Protein AF-A0A1G6M158-F1 (afdb_monomer)

Nearest PDB structures (foldseek):
  6n38-assembly1_I  TM=3.969E-01  e=1.216E-01  Escherichia coli 042
  6n38-assembly1_H  TM=5.300E-01  e=3.717E-01  Escherichia coli 042
  4gyz-assembly8_H  TM=4.332E-01  e=5.773E-02  Mus musculus
  5j42-assembly1_A  TM=4.270E-01  e=3.717E-01  Mus musculus
  7vka-assembly2_B  TM=3.051E-01  e=1.209E+00  Arabidopsis thaliana

Sequence (157 aa):
MEHRALGRLVSFKKYDEKGKIVEEMKETNNEIYDVRYHKYWGNWIRTHTKVEERLHEMQNDRFAIKDITYINSDHEGLRKYIVILALNSDGIFENNPPFIEDLLKVTIMLKEELDNKNFVIDLTNKTGTLYTTWLASKEIKEANNIEDLVKERFPVN

Organism: NCBI:txid1890302

Structure (mmCIF, N/CA/C/O backbone):
data_AF-A0A1G6M158-F1
#
_entry.id   AF-A0A1G6M158-F1
#
loop_
_atom_site.group_PDB
_atom_site.id
_atom_site.type_symbol
_atom_site.label_atom_id
_atom_site.label_alt_id
_atom_site.label_comp_id
_atom_site.label_asym_id
_atom_site.label_entity_id
_atom_site.label_seq_id
_atom_site.pdbx_PDB_ins_code
_atom_site.Cartn_x
_atom_site.Cartn_y
_atom_site.Cartn_z
_atom_site.occupancy
_atom_site.B_iso_or_equiv
_atom_site.auth_seq_id
_atom_site.auth_comp_id
_atom_site.auth_asym_id
_atom_site.auth_atom_id
_atom_site.pdbx_PDB_model_num
ATOM 1 N N . MET A 1 1 ? 2.624 6.803 -48.778 1.00 33.06 1 MET A N 1
ATOM 2 C CA . MET A 1 1 ? 3.273 7.362 -47.576 1.00 33.06 1 MET A CA 1
ATOM 3 C C . MET A 1 1 ? 3.709 6.158 -46.757 1.00 33.06 1 MET A C 1
ATOM 5 O O . MET A 1 1 ? 2.860 5.483 -46.195 1.00 33.06 1 MET A O 1
ATOM 9 N N . GLU A 1 2 ? 4.977 5.762 -46.865 1.00 29.45 2 GLU A N 1
ATOM 10 C CA . GLU A 1 2 ? 5.494 4.563 -46.192 1.00 29.45 2 GLU A CA 1
ATOM 11 C C . GLU A 1 2 ? 5.682 4.862 -44.701 1.00 29.45 2 GLU A C 1
ATOM 13 O O . GLU A 1 2 ? 6.506 5.698 -44.330 1.00 29.45 2 GLU A O 1
ATOM 18 N N . HIS A 1 3 ? 4.918 4.193 -43.835 1.00 29.70 3 HIS A N 1
ATOM 19 C CA . HIS A 1 3 ? 5.202 4.171 -42.404 1.00 29.70 3 HIS A CA 1
ATOM 20 C C . HIS A 1 3 ? 6.441 3.298 -42.173 1.00 29.70 3 HIS A C 1
ATOM 22 O O . HIS A 1 3 ? 6.343 2.078 -42.067 1.00 29.70 3 HIS A O 1
ATOM 28 N N . ARG A 1 4 ? 7.627 3.912 -42.110 1.00 31.41 4 ARG A N 1
ATOM 29 C CA . ARG A 1 4 ? 8.814 3.242 -41.566 1.00 31.41 4 ARG A CA 1
ATOM 30 C C . ARG A 1 4 ? 8.641 3.121 -40.055 1.00 31.41 4 ARG A C 1
ATOM 32 O O . ARG A 1 4 ? 8.647 4.128 -39.350 1.00 31.41 4 ARG A O 1
ATOM 39 N N . ALA A 1 5 ? 8.487 1.893 -39.567 1.00 40.84 5 ALA A N 1
ATOM 40 C CA . ALA A 1 5 ? 8.633 1.587 -38.153 1.00 40.84 5 ALA A CA 1
ATOM 41 C C . ALA A 1 5 ? 10.073 1.933 -37.736 1.00 40.84 5 ALA A C 1
ATOM 43 O O . ALA A 1 5 ? 11.027 1.292 -38.172 1.00 40.84 5 ALA A O 1
ATOM 44 N N . LEU A 1 6 ? 10.237 2.992 -36.943 1.00 39.25 6 LEU A N 1
ATOM 45 C CA . LEU A 1 6 ? 11.520 3.347 -36.343 1.00 39.25 6 LEU A CA 1
ATOM 46 C C . LEU A 1 6 ? 11.787 2.362 -35.199 1.00 39.25 6 LEU A C 1
ATOM 48 O O . LEU A 1 6 ? 11.320 2.563 -34.079 1.00 39.25 6 LEU A O 1
ATOM 52 N N . GLY A 1 7 ? 12.495 1.271 -35.492 1.00 47.09 7 GLY A N 1
ATOM 53 C CA . GLY A 1 7 ? 13.021 0.377 -34.462 1.00 47.09 7 GLY A CA 1
ATOM 54 C C . GLY A 1 7 ? 13.987 1.144 -33.557 1.00 47.09 7 GLY A C 1
ATOM 55 O O . GLY A 1 7 ? 14.872 1.850 -34.040 1.00 47.09 7 GLY A O 1
ATOM 56 N N . ARG A 1 8 ? 13.810 1.043 -32.236 1.00 50.94 8 ARG A N 1
ATOM 57 C CA . ARG A 1 8 ? 14.729 1.650 -31.264 1.00 50.94 8 ARG A CA 1
ATOM 58 C C . ARG A 1 8 ? 15.802 0.621 -3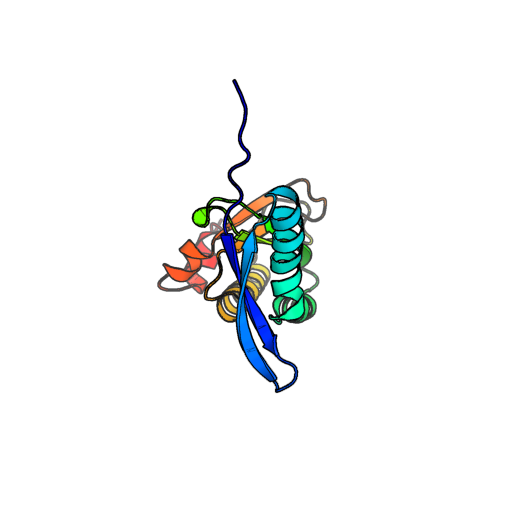0.904 1.00 50.94 8 ARG A C 1
ATOM 60 O O . ARG A 1 8 ? 15.473 -0.500 -30.511 1.00 50.94 8 ARG A O 1
ATOM 67 N N . LEU A 1 9 ? 17.077 0.992 -31.046 1.00 48.16 9 LEU A N 1
ATOM 68 C CA . LEU A 1 9 ? 18.190 0.214 -30.498 1.00 48.16 9 LEU A CA 1
ATOM 69 C C . LEU A 1 9 ? 18.121 0.288 -28.971 1.00 48.16 9 LEU A C 1
ATOM 71 O O . LEU A 1 9 ? 18.135 1.382 -28.405 1.00 48.16 9 LEU A O 1
ATOM 75 N N . VAL A 1 10 ? 18.066 -0.865 -28.310 1.00 52.69 10 VAL A N 1
ATOM 76 C CA . VAL A 1 10 ? 18.126 -0.945 -26.846 1.00 52.69 10 VAL A CA 1
ATOM 77 C C . VAL A 1 10 ? 19.313 -1.802 -26.432 1.00 52.69 10 VAL A C 1
ATOM 79 O O . VAL A 1 10 ? 19.609 -2.812 -27.078 1.00 52.69 10 VAL A O 1
ATOM 82 N N . SER A 1 11 ? 20.000 -1.381 -25.368 1.00 46.88 11 SER A N 1
ATOM 83 C CA . SER A 1 11 ? 21.105 -2.130 -24.785 1.00 46.88 11 SER A CA 1
ATOM 84 C C . SER A 1 11 ? 20.617 -3.084 -23.696 1.00 46.88 11 SER A C 1
ATOM 86 O O . SER A 1 11 ? 19.801 -2.744 -22.837 1.00 46.88 11 SER A O 1
ATOM 88 N N . PHE A 1 12 ? 21.110 -4.316 -23.750 1.00 49.50 12 PHE A N 1
ATOM 89 C CA . PHE A 1 12 ? 20.798 -5.373 -22.800 1.00 49.50 12 PHE A CA 1
ATOM 90 C C . PHE A 1 12 ? 22.087 -5.829 -22.132 1.00 49.50 12 PHE A C 1
ATOM 92 O O . PHE A 1 12 ? 23.054 -6.163 -22.814 1.00 49.50 12 PHE A O 1
ATOM 99 N N . LYS A 1 13 ? 22.091 -5.882 -20.799 1.00 64.50 13 LYS A N 1
ATOM 100 C CA . LYS A 1 13 ? 23.185 -6.470 -20.022 1.00 64.50 13 LYS A CA 1
ATOM 101 C C . LYS A 1 13 ? 22.877 -7.942 -19.773 1.00 64.50 13 LYS A C 1
ATOM 103 O O . LYS A 1 13 ? 21.857 -8.260 -19.167 1.00 64.50 13 LYS A O 1
ATOM 108 N N . LYS A 1 14 ? 23.750 -8.831 -20.238 1.00 67.94 14 LYS A N 1
ATOM 109 C CA . LYS A 1 14 ? 23.697 -10.273 -19.954 1.00 67.94 14 LYS A CA 1
ATOM 110 C C . LYS A 1 14 ? 25.025 -10.738 -19.371 1.00 67.94 14 LYS A C 1
ATOM 112 O O . LYS A 1 14 ? 26.034 -10.065 -19.545 1.00 67.94 14 LYS A O 1
ATOM 117 N N . TYR A 1 15 ? 25.028 -11.885 -18.709 1.00 68.94 15 TYR A N 1
ATOM 118 C CA . TYR A 1 15 ? 26.266 -12.554 -18.319 1.00 68.94 15 TYR A CA 1
ATOM 119 C C . TYR A 1 15 ? 26.745 -13.441 -19.477 1.00 68.94 15 TYR A C 1
ATOM 121 O O . TYR A 1 15 ? 25.932 -14.139 -20.084 1.00 68.94 15 TYR A O 1
ATOM 129 N N . ASP A 1 16 ? 28.032 -13.383 -19.822 1.00 71.75 16 ASP A N 1
ATOM 130 C CA . ASP A 1 16 ? 28.647 -14.357 -20.727 1.00 71.75 16 ASP A CA 1
ATOM 131 C C . ASP A 1 16 ? 28.882 -15.705 -20.026 1.00 71.75 16 ASP A C 1
ATOM 133 O O . ASP A 1 16 ? 28.659 -15.861 -18.824 1.00 71.75 16 ASP A O 1
ATOM 137 N N . GLU A 1 17 ? 29.361 -16.692 -20.781 1.00 69.19 17 GLU A N 1
ATOM 138 C CA . GLU A 1 17 ? 29.676 -18.042 -20.288 1.00 69.19 17 GLU A CA 1
ATOM 139 C C . GLU A 1 17 ? 30.750 -18.059 -19.184 1.00 69.19 17 GLU A C 1
ATOM 141 O O . GLU A 1 17 ? 30.948 -19.075 -18.522 1.00 69.19 17 GLU A O 1
ATOM 146 N N . LYS A 1 18 ? 31.440 -16.934 -18.964 1.00 75.31 18 LYS A N 1
ATOM 147 C CA . LYS A 1 18 ? 32.452 -16.740 -17.922 1.00 75.31 18 LYS A CA 1
ATOM 148 C C . LYS A 1 18 ? 31.932 -15.880 -16.763 1.00 75.31 18 LYS A C 1
ATOM 150 O O . LYS A 1 18 ? 32.713 -15.504 -15.892 1.00 75.31 18 LYS A O 1
ATOM 155 N N . GLY A 1 19 ? 30.633 -15.565 -16.738 1.00 67.62 19 GLY A N 1
ATOM 156 C CA . GLY A 1 19 ? 29.994 -14.774 -15.687 1.00 67.62 19 GLY A CA 1
ATOM 157 C C . GLY A 1 19 ? 30.303 -13.275 -15.746 1.00 67.62 19 GLY A C 1
ATOM 158 O O . GLY A 1 19 ? 30.087 -12.573 -14.759 1.00 67.62 19 GLY A O 1
ATOM 159 N N . LYS A 1 20 ? 30.802 -12.749 -16.871 1.00 60.53 20 LYS A N 1
ATOM 160 C CA . LYS A 1 20 ? 31.067 -11.314 -17.051 1.00 60.53 20 LYS A CA 1
ATOM 161 C C . LYS A 1 20 ? 29.858 -10.614 -17.666 1.00 60.53 20 LYS A C 1
ATOM 163 O O . LYS A 1 20 ? 29.247 -11.129 -18.597 1.00 60.53 20 LYS A O 1
ATOM 168 N N . ILE A 1 21 ? 29.537 -9.410 -17.186 1.00 60.91 21 ILE A N 1
ATOM 169 C CA . ILE A 1 21 ? 28.489 -8.578 -17.790 1.00 60.91 21 ILE A CA 1
ATOM 170 C C . ILE A 1 21 ? 28.961 -8.087 -19.166 1.00 60.91 21 ILE A C 1
ATOM 172 O O . ILE A 1 21 ? 29.968 -7.386 -19.274 1.00 60.91 21 ILE A O 1
ATOM 176 N N . VAL A 1 22 ? 28.202 -8.431 -20.201 1.00 60.53 22 VAL A N 1
ATOM 177 C CA . VAL A 1 22 ? 28.344 -7.963 -21.582 1.00 60.53 22 VAL A CA 1
ATOM 178 C C . VAL A 1 22 ? 27.091 -7.204 -21.993 1.00 60.53 22 VAL A C 1
ATOM 180 O O . VAL A 1 22 ? 25.969 -7.628 -21.714 1.00 60.53 22 VAL A O 1
ATOM 183 N N . GLU A 1 23 ? 27.301 -6.073 -22.657 1.00 54.66 23 GLU A N 1
ATOM 184 C CA . GLU A 1 23 ? 26.242 -5.221 -23.186 1.00 54.66 23 GLU A CA 1
ATOM 185 C C . GLU A 1 23 ? 26.042 -5.517 -24.678 1.00 54.66 23 GLU A C 1
ATOM 187 O O . GLU A 1 23 ? 26.980 -5.431 -25.468 1.00 54.66 23 GLU A O 1
ATOM 192 N N . GLU A 1 24 ? 24.828 -5.911 -25.059 1.00 59.44 24 GLU A N 1
ATOM 193 C CA . GLU A 1 24 ? 24.446 -6.230 -26.436 1.00 59.44 24 GLU A CA 1
ATOM 194 C C . GLU A 1 24 ? 23.360 -5.255 -26.900 1.00 59.44 24 GLU A C 1
ATOM 196 O O . GLU A 1 24 ? 22.377 -5.035 -26.191 1.00 59.44 24 GLU A O 1
ATOM 201 N N . MET A 1 25 ? 23.521 -4.676 -28.091 1.00 48.06 25 MET A N 1
ATOM 202 C CA . MET A 1 25 ? 22.502 -3.823 -28.705 1.00 48.06 25 MET A CA 1
ATOM 203 C C . MET A 1 25 ? 21.605 -4.653 -29.625 1.00 48.06 25 MET A C 1
ATOM 205 O O . MET A 1 25 ? 22.106 -5.338 -30.515 1.00 48.06 25 MET A O 1
ATOM 209 N N . LYS A 1 26 ? 20.282 -4.586 -29.431 1.00 55.38 26 LYS A N 1
ATOM 210 C CA . LYS A 1 26 ? 19.303 -5.214 -30.334 1.00 55.38 26 LYS A CA 1
ATOM 211 C C . LYS A 1 26 ? 18.278 -4.202 -30.822 1.00 55.38 26 LYS A C 1
ATOM 213 O O . LYS A 1 26 ? 17.730 -3.435 -30.029 1.00 55.38 26 LYS A O 1
ATOM 218 N N . GLU A 1 27 ? 17.992 -4.244 -32.120 1.00 49.81 27 GLU A N 1
ATOM 219 C CA . GLU A 1 27 ? 16.804 -3.615 -32.696 1.00 49.81 27 GLU A CA 1
ATOM 220 C C . GLU A 1 27 ? 15.576 -4.409 -32.254 1.00 49.81 27 GLU A C 1
ATOM 222 O O . GLU A 1 27 ? 15.518 -5.631 -32.407 1.00 49.81 27 GLU A O 1
ATOM 227 N N . THR A 1 28 ? 14.601 -3.727 -31.659 1.00 51.06 28 THR A N 1
ATOM 228 C CA . THR A 1 28 ? 13.343 -4.365 -31.265 1.00 51.06 28 THR A CA 1
ATOM 229 C C . THR A 1 28 ? 12.166 -3.689 -31.951 1.00 51.06 28 THR A C 1
ATOM 231 O O . THR A 1 28 ? 12.060 -2.464 -31.962 1.00 51.06 28 THR A O 1
ATOM 234 N N . ASN A 1 29 ? 11.274 -4.506 -32.518 1.00 50.12 29 ASN A N 1
ATOM 235 C CA . ASN A 1 29 ? 9.930 -4.075 -32.887 1.00 50.12 29 ASN A CA 1
ATOM 236 C C . ASN A 1 29 ? 9.168 -3.790 -31.583 1.00 50.12 29 ASN A C 1
ATOM 238 O O . ASN A 1 29 ? 9.125 -4.654 -30.700 1.00 50.12 29 ASN A O 1
ATOM 242 N N . ASN A 1 30 ? 8.609 -2.582 -31.463 1.00 50.38 30 ASN A N 1
ATOM 243 C CA . ASN A 1 30 ? 8.041 -2.020 -30.227 1.00 50.38 30 ASN A CA 1
ATOM 244 C C . ASN A 1 30 ? 7.082 -2.968 -29.476 1.00 50.38 30 ASN A C 1
ATOM 246 O O . ASN A 1 30 ? 7.087 -2.985 -28.250 1.00 50.38 30 ASN A O 1
ATOM 250 N N . GLU A 1 31 ? 6.339 -3.825 -30.178 1.00 44.97 31 GLU A N 1
ATOM 251 C CA . GLU A 1 31 ? 5.355 -4.746 -29.585 1.00 44.97 31 GLU A CA 1
ATOM 252 C C . GLU A 1 31 ? 5.976 -5.818 -28.668 1.00 44.97 31 GLU A C 1
ATOM 254 O O . GLU A 1 31 ? 5.451 -6.125 -27.600 1.00 44.97 31 GLU A O 1
ATOM 259 N N . ILE A 1 32 ? 7.132 -6.382 -29.038 1.00 44.44 32 ILE A N 1
ATOM 260 C CA . ILE A 1 32 ? 7.789 -7.437 -28.243 1.00 44.44 32 ILE A CA 1
ATOM 261 C C . ILE A 1 32 ? 8.573 -6.823 -27.068 1.00 44.44 32 ILE A C 1
ATOM 263 O O . ILE A 1 32 ? 8.820 -7.488 -26.052 1.00 44.44 32 ILE A O 1
ATOM 267 N N . TYR A 1 33 ? 8.994 -5.561 -27.203 1.00 46.75 33 TYR A N 1
ATOM 268 C CA . TYR A 1 33 ? 9.602 -4.805 -26.111 1.00 46.75 33 TYR A CA 1
ATOM 269 C C . TYR A 1 33 ? 8.556 -4.509 -25.035 1.00 46.75 33 TYR A C 1
ATOM 271 O O . TYR A 1 33 ? 8.790 -4.832 -23.874 1.00 46.75 33 TYR A O 1
ATOM 279 N N . ASP A 1 34 ? 7.380 -4.022 -25.428 1.00 53.94 34 ASP A N 1
ATOM 280 C CA . ASP A 1 34 ? 6.304 -3.650 -24.509 1.00 53.94 34 ASP A CA 1
ATOM 281 C C . ASP A 1 34 ? 5.823 -4.836 -23.651 1.00 53.94 34 ASP A C 1
ATOM 283 O O . ASP A 1 34 ? 5.836 -4.762 -22.424 1.00 53.94 34 ASP A O 1
ATOM 287 N N . VAL A 1 35 ? 5.559 -6.005 -24.251 1.00 51.78 35 VAL A N 1
ATOM 288 C CA . VAL A 1 35 ? 5.078 -7.190 -23.504 1.00 51.78 35 VAL A CA 1
ATOM 289 C C . VAL A 1 35 ? 6.117 -7.734 -22.512 1.00 51.78 35 VAL A C 1
ATOM 291 O O . VAL A 1 35 ? 5.784 -8.092 -21.378 1.00 51.78 35 VAL A O 1
ATOM 294 N N . ARG A 1 36 ? 7.395 -7.817 -22.907 1.00 54.56 36 ARG A N 1
ATOM 295 C CA . ARG A 1 36 ? 8.457 -8.330 -22.018 1.00 54.56 36 ARG A CA 1
ATOM 296 C C . ARG A 1 36 ? 8.829 -7.327 -20.936 1.00 54.56 36 ARG A C 1
ATOM 298 O O . ARG A 1 36 ? 9.109 -7.742 -19.816 1.00 54.56 36 ARG A O 1
ATOM 305 N N . TYR A 1 37 ? 8.812 -6.038 -21.257 1.00 55.34 37 TYR A N 1
ATOM 306 C CA . TYR A 1 37 ? 9.055 -4.965 -20.301 1.00 55.34 37 TYR A CA 1
ATOM 307 C C . TYR A 1 37 ? 7.912 -4.884 -19.281 1.00 55.34 37 TYR A C 1
ATOM 309 O O . TYR A 1 37 ? 8.173 -4.854 -18.081 1.00 55.34 37 TYR A O 1
ATOM 317 N N . HIS A 1 38 ? 6.658 -4.996 -19.730 1.00 58.47 38 HIS A N 1
ATOM 318 C CA . HIS A 1 38 ? 5.483 -5.093 -18.865 1.00 58.47 38 HIS A CA 1
ATOM 319 C C . HIS A 1 38 ? 5.583 -6.285 -17.902 1.00 58.47 38 HIS A C 1
ATOM 321 O O . HIS A 1 38 ? 5.442 -6.123 -16.690 1.00 58.47 38 HIS A O 1
ATOM 327 N N . LYS A 1 39 ? 5.937 -7.473 -18.417 1.00 62.50 39 LYS A N 1
ATOM 328 C CA . LYS A 1 39 ? 6.143 -8.671 -17.589 1.00 62.50 39 LYS A CA 1
ATOM 329 C C . LYS A 1 39 ? 7.333 -8.533 -16.635 1.00 62.50 39 LYS A C 1
ATOM 331 O O . LYS A 1 39 ? 7.269 -9.037 -15.521 1.00 62.50 39 LYS A O 1
ATOM 336 N N . TYR A 1 40 ? 8.410 -7.863 -17.047 1.00 66.31 40 TYR A N 1
ATOM 337 C CA . TYR A 1 40 ? 9.585 -7.631 -16.206 1.00 66.31 40 TYR A CA 1
ATOM 338 C C . TYR A 1 40 ? 9.248 -6.757 -14.998 1.00 66.31 40 TYR A C 1
ATOM 340 O O . TYR A 1 40 ? 9.530 -7.161 -13.876 1.00 66.31 40 TYR A O 1
ATOM 348 N N . TRP A 1 41 ? 8.612 -5.601 -15.202 1.00 65.94 41 TRP A N 1
ATOM 349 C CA . TRP A 1 41 ? 8.265 -4.705 -14.097 1.00 65.94 41 TRP A CA 1
ATOM 350 C C . TRP A 1 41 ? 7.152 -5.271 -13.222 1.00 65.94 41 TRP A C 1
ATOM 352 O O . TRP A 1 41 ? 7.294 -5.254 -12.004 1.00 65.94 41 TRP A O 1
ATOM 362 N N . GLY A 1 42 ? 6.119 -5.880 -13.817 1.00 66.38 42 GLY A N 1
ATOM 363 C CA . GLY A 1 42 ? 5.103 -6.612 -13.055 1.00 66.38 42 GLY A CA 1
ATOM 364 C C . GLY A 1 42 ? 5.706 -7.719 -12.178 1.00 66.38 42 GLY A C 1
ATOM 365 O O . GLY A 1 42 ? 5.301 -7.896 -11.034 1.00 66.38 42 GLY A O 1
ATOM 366 N N . ASN A 1 43 ? 6.743 -8.413 -12.662 1.00 71.56 43 ASN A N 1
ATOM 367 C CA . ASN A 1 43 ? 7.437 -9.444 -11.886 1.00 71.56 43 ASN A CA 1
ATOM 368 C C . ASN A 1 43 ? 8.520 -8.898 -10.948 1.00 71.56 43 ASN A C 1
ATOM 370 O O . ASN A 1 43 ? 8.937 -9.622 -10.044 1.00 71.56 43 ASN A O 1
ATOM 374 N N . TRP A 1 44 ? 9.012 -7.673 -11.143 1.00 79.88 44 TRP A N 1
ATOM 375 C CA . TRP A 1 44 ? 10.140 -7.143 -10.376 1.00 79.88 44 TRP A CA 1
ATOM 376 C C . TRP A 1 44 ? 9.787 -7.001 -8.897 1.00 79.88 44 TRP A C 1
ATOM 378 O O . TRP A 1 44 ? 10.555 -7.475 -8.067 1.00 79.88 44 TRP A O 1
ATOM 388 N N . ILE A 1 45 ? 8.603 -6.465 -8.564 1.00 76.81 45 ILE A N 1
ATOM 389 C CA . ILE A 1 45 ? 8.132 -6.435 -7.168 1.00 76.81 45 ILE A CA 1
ATOM 390 C C . ILE A 1 45 ? 8.144 -7.842 -6.564 1.00 76.81 45 ILE A C 1
ATOM 392 O O . ILE A 1 45 ? 8.698 -8.042 -5.489 1.00 76.81 45 ILE A O 1
ATOM 396 N N . ARG A 1 46 ? 7.618 -8.833 -7.285 1.00 74.62 46 ARG A N 1
ATOM 397 C CA . ARG A 1 46 ? 7.491 -10.207 -6.779 1.00 74.62 46 ARG A CA 1
ATOM 398 C C . ARG A 1 46 ? 8.834 -10.914 -6.585 1.00 74.62 46 ARG A C 1
ATOM 400 O O . ARG A 1 46 ? 8.940 -11.820 -5.772 1.00 74.62 46 ARG A O 1
ATOM 407 N N . THR A 1 47 ? 9.848 -10.556 -7.375 1.00 76.81 47 THR A N 1
ATOM 408 C CA . THR A 1 47 ? 11.116 -11.309 -7.461 1.00 76.81 47 THR A CA 1
ATOM 409 C C . THR A 1 47 ? 12.320 -10.586 -6.863 1.00 76.81 47 THR A C 1
ATOM 411 O O . THR A 1 47 ? 13.323 -11.232 -6.579 1.00 76.81 47 THR A O 1
ATOM 414 N N . HIS A 1 48 ? 12.248 -9.265 -6.692 1.00 80.19 48 HIS A N 1
ATOM 415 C CA . HIS A 1 48 ? 13.362 -8.421 -6.242 1.00 80.19 48 HIS A CA 1
ATOM 416 C C . HIS A 1 48 ? 13.007 -7.548 -5.031 1.00 80.19 48 HIS A C 1
ATOM 418 O O . HIS A 1 48 ? 13.829 -6.733 -4.618 1.00 80.19 48 HIS A O 1
ATOM 424 N N . THR A 1 49 ? 11.808 -7.700 -4.466 1.00 83.75 49 THR A N 1
ATOM 425 C CA . THR A 1 49 ? 11.394 -7.029 -3.226 1.00 83.75 49 THR A CA 1
ATOM 426 C C . THR A 1 49 ? 10.694 -8.021 -2.315 1.00 83.75 49 THR A C 1
ATOM 428 O O . THR A 1 49 ? 10.261 -9.080 -2.771 1.00 83.75 49 THR A O 1
ATOM 431 N N . LYS A 1 50 ? 10.529 -7.658 -1.044 1.00 89.75 50 LYS A N 1
ATOM 432 C CA . LYS A 1 50 ? 9.704 -8.418 -0.104 1.00 89.75 50 LYS A CA 1
ATOM 433 C C . LYS A 1 50 ? 8.313 -7.820 0.075 1.00 89.75 50 LYS A C 1
ATOM 435 O O . LYS A 1 50 ? 7.648 -8.134 1.052 1.00 89.75 50 LYS A O 1
ATOM 440 N N . VAL A 1 51 ? 7.854 -6.962 -0.840 1.00 90.56 51 VAL A N 1
ATOM 441 C CA . VAL A 1 51 ? 6.561 -6.272 -0.698 1.00 90.56 51 VAL A CA 1
ATOM 442 C C . VAL A 1 51 ? 5.400 -7.259 -0.588 1.00 90.56 51 VAL A C 1
ATOM 444 O O . VAL A 1 51 ? 4.610 -7.137 0.339 1.00 90.56 51 VAL A O 1
ATOM 447 N N . GLU A 1 52 ? 5.296 -8.240 -1.492 1.00 89.81 52 GLU A N 1
ATOM 448 C CA . GLU A 1 52 ? 4.199 -9.227 -1.470 1.00 89.81 52 GLU A CA 1
ATOM 449 C C . GLU A 1 52 ? 4.239 -10.061 -0.175 1.00 89.81 52 GLU A C 1
ATOM 451 O O . GLU A 1 52 ? 3.229 -10.176 0.511 1.00 89.81 52 GLU A O 1
ATOM 456 N N . GLU A 1 53 ? 5.421 -10.546 0.219 1.00 91.62 53 GLU A N 1
ATOM 457 C CA . GLU A 1 53 ? 5.64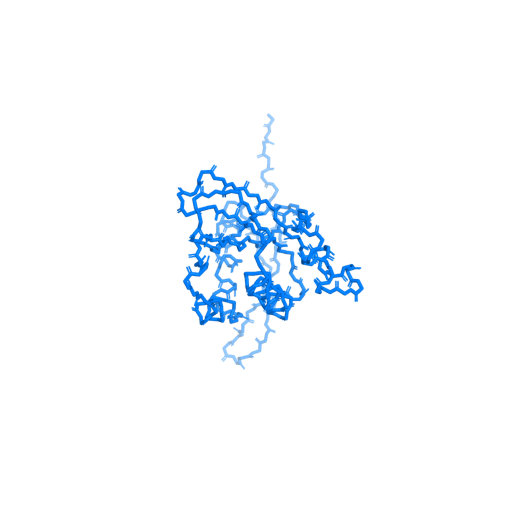8 -11.305 1.460 1.00 91.62 53 GLU A CA 1
ATOM 458 C C . GLU A 1 53 ? 5.297 -10.487 2.718 1.00 91.62 53 GLU A C 1
ATOM 460 O O . GLU A 1 53 ? 4.430 -10.887 3.494 1.00 91.62 53 GLU A O 1
ATOM 465 N N . ARG A 1 54 ? 5.903 -9.304 2.893 1.00 94.50 54 ARG A N 1
ATOM 466 C CA . ARG A 1 54 ? 5.699 -8.438 4.067 1.00 94.50 54 ARG A CA 1
ATOM 467 C C . ARG A 1 54 ? 4.268 -7.924 4.151 1.00 94.50 54 ARG A C 1
ATOM 469 O O . ARG A 1 54 ? 3.717 -7.853 5.244 1.00 94.50 54 ARG A O 1
ATOM 476 N N . LEU A 1 55 ? 3.639 -7.577 3.023 1.00 93.38 55 LEU A N 1
ATOM 477 C CA . LEU A 1 55 ? 2.226 -7.204 3.036 1.00 93.38 55 LEU A CA 1
ATOM 478 C C . LEU A 1 55 ? 1.362 -8.380 3.483 1.00 93.38 55 LEU A C 1
ATOM 480 O O . LEU A 1 55 ? 0.429 -8.160 4.249 1.00 93.38 55 LEU A O 1
ATOM 484 N N . HIS A 1 56 ? 1.658 -9.605 3.032 1.00 92.44 56 HIS A N 1
ATOM 485 C CA . HIS A 1 56 ? 0.876 -10.777 3.417 1.00 92.44 56 HIS A CA 1
ATOM 486 C C . HIS A 1 56 ? 0.933 -11.026 4.925 1.00 92.44 56 HIS A C 1
ATOM 488 O O . HIS A 1 56 ? -0.105 -11.338 5.507 1.00 92.44 56 HIS A O 1
ATOM 494 N N . GLU A 1 57 ? 2.099 -10.828 5.544 1.00 94.50 57 GLU A N 1
ATOM 495 C CA . GLU A 1 57 ? 2.304 -10.914 6.997 1.00 94.50 57 GLU A CA 1
ATOM 496 C C . GLU A 1 57 ? 1.594 -9.799 7.781 1.00 94.50 57 GLU A C 1
ATOM 498 O O . GLU A 1 57 ? 1.202 -10.007 8.928 1.00 94.50 57 GLU A O 1
ATOM 503 N N . MET A 1 58 ? 1.419 -8.618 7.179 1.00 94.25 58 MET A N 1
ATOM 504 C CA . MET A 1 58 ? 0.764 -7.465 7.811 1.00 94.25 58 MET A CA 1
ATOM 505 C C . MET A 1 58 ? -0.768 -7.502 7.734 1.00 94.25 58 MET A C 1
ATOM 507 O O . MET A 1 58 ? -1.418 -6.742 8.455 1.00 94.25 58 MET A O 1
ATOM 511 N N . GLN A 1 59 ? -1.350 -8.345 6.871 1.00 92.44 59 GLN A N 1
ATOM 512 C CA . GLN A 1 59 ? -2.805 -8.475 6.748 1.00 92.44 59 GLN A CA 1
ATOM 513 C C . GLN A 1 59 ? -3.446 -8.861 8.081 1.00 92.44 59 GLN A C 1
ATOM 515 O O . GLN A 1 59 ? -2.903 -9.651 8.854 1.00 92.44 59 GLN A O 1
ATOM 520 N N . ASN A 1 60 ? -4.642 -8.338 8.330 1.00 92.44 60 ASN A N 1
ATOM 521 C CA . ASN A 1 60 ? -5.373 -8.600 9.562 1.00 92.44 60 ASN A CA 1
ATOM 522 C C . ASN A 1 60 ? -6.893 -8.503 9.347 1.00 92.44 60 ASN A C 1
ATOM 524 O O . ASN A 1 60 ? -7.394 -8.462 8.224 1.00 92.44 60 ASN A O 1
ATOM 528 N N . ASP A 1 61 ? -7.656 -8.503 10.435 1.00 90.69 61 ASP A N 1
ATOM 529 C CA . ASP A 1 61 ? -9.114 -8.413 10.408 1.00 90.69 61 ASP A CA 1
ATOM 530 C C . ASP A 1 61 ? -9.642 -7.064 9.890 1.00 90.69 61 ASP A C 1
ATOM 532 O O . ASP A 1 61 ? -10.803 -6.992 9.496 1.00 90.69 61 ASP A O 1
ATOM 536 N N . ARG A 1 62 ? -8.809 -6.020 9.806 1.00 90.38 62 ARG A N 1
ATOM 537 C CA . ARG A 1 62 ? -9.166 -4.681 9.306 1.00 90.38 62 ARG A CA 1
ATOM 538 C C . ARG A 1 62 ? -8.838 -4.478 7.829 1.00 90.38 62 ARG A C 1
ATOM 540 O O . ARG A 1 62 ? -9.557 -3.731 7.165 1.00 90.38 62 ARG A O 1
ATOM 547 N N . PHE A 1 63 ? -7.807 -5.134 7.293 1.00 90.75 63 PHE A N 1
ATOM 548 C CA . PHE A 1 63 ? -7.467 -5.029 5.871 1.00 90.75 63 PHE A CA 1
ATOM 549 C C . PHE A 1 63 ? -6.809 -6.284 5.292 1.00 90.75 63 PHE A C 1
ATOM 551 O O . PHE A 1 63 ? -6.131 -7.046 5.981 1.00 90.75 63 PHE A O 1
ATOM 558 N N . ALA A 1 64 ? -6.963 -6.436 3.981 1.00 91.81 64 ALA A N 1
ATOM 559 C CA . ALA A 1 64 ? -6.334 -7.458 3.163 1.00 91.81 64 ALA A CA 1
ATOM 560 C C . ALA A 1 64 ? -5.705 -6.839 1.907 1.00 91.81 64 ALA A C 1
ATOM 562 O O . ALA A 1 64 ? -6.095 -5.763 1.448 1.00 91.81 64 ALA A O 1
ATOM 563 N N . ILE A 1 65 ? -4.745 -7.542 1.313 1.00 91.38 65 ILE A N 1
ATOM 564 C CA . ILE A 1 65 ? -4.245 -7.212 -0.020 1.00 91.38 65 ILE A CA 1
ATOM 565 C C . ILE A 1 65 ? -5.310 -7.633 -1.024 1.00 91.38 65 ILE A C 1
ATOM 567 O O . ILE A 1 65 ? -5.727 -8.791 -1.046 1.00 91.38 65 ILE A O 1
ATOM 571 N N . LYS A 1 66 ? -5.726 -6.703 -1.882 1.00 90.25 66 LYS A N 1
ATOM 572 C CA . LYS A 1 66 ? -6.577 -7.027 -3.026 1.00 90.25 66 LYS A CA 1
ATOM 573 C C . LYS A 1 66 ? -5.748 -7.368 -4.251 1.00 90.25 66 LYS A C 1
ATOM 575 O O . LYS A 1 66 ? -6.037 -8.355 -4.917 1.00 90.25 66 LYS A O 1
ATOM 580 N N . ASP A 1 67 ? -4.766 -6.527 -4.559 1.00 88.50 67 ASP A N 1
ATOM 581 C CA . ASP A 1 67 ? -3.902 -6.708 -5.721 1.00 88.50 67 ASP A CA 1
ATOM 582 C C . ASP A 1 67 ? -2.622 -5.871 -5.594 1.00 88.50 67 ASP A C 1
ATOM 584 O O . ASP A 1 67 ? -2.582 -4.863 -4.882 1.00 88.50 67 ASP A O 1
ATOM 588 N N . ILE A 1 68 ? -1.589 -6.275 -6.327 1.00 87.06 68 ILE A N 1
ATOM 589 C CA . ILE A 1 68 ? -0.369 -5.504 -6.543 1.00 87.06 68 ILE A CA 1
ATOM 590 C C . ILE A 1 68 ? -0.119 -5.496 -8.047 1.00 87.06 68 ILE A C 1
ATOM 592 O O . ILE A 1 68 ? 0.266 -6.505 -8.636 1.00 87.06 68 ILE A O 1
ATOM 596 N N . THR A 1 69 ? -0.329 -4.343 -8.673 1.00 84.75 69 THR A N 1
ATOM 597 C CA . THR A 1 69 ? -0.243 -4.202 -10.127 1.00 84.75 69 THR A CA 1
ATOM 598 C C . THR A 1 69 ? 0.754 -3.125 -10.543 1.00 84.75 69 THR A C 1
ATOM 600 O O . THR A 1 69 ? 1.339 -2.414 -9.721 1.00 84.75 69 THR A O 1
ATOM 603 N N . TYR A 1 70 ? 0.998 -3.030 -11.845 1.00 82.75 70 TYR A N 1
ATOM 604 C CA . TYR A 1 70 ? 1.955 -2.110 -12.435 1.00 82.75 70 TYR A CA 1
ATOM 605 C C . TYR A 1 70 ? 1.381 -1.474 -13.696 1.00 82.75 70 TYR A C 1
ATOM 607 O O . TYR A 1 70 ? 1.015 -2.162 -14.651 1.00 82.75 70 TYR A O 1
ATOM 615 N N . ILE A 1 71 ? 1.368 -0.142 -13.726 1.00 77.38 71 ILE A N 1
ATOM 616 C CA . ILE A 1 71 ? 1.120 0.604 -14.955 1.00 77.38 71 ILE A CA 1
ATOM 617 C C . ILE A 1 71 ? 2.447 0.746 -15.693 1.00 77.38 71 ILE A C 1
ATOM 619 O O . ILE A 1 71 ? 3.354 1.447 -15.235 1.00 77.38 71 ILE A O 1
ATOM 623 N N . ASN A 1 72 ? 2.529 0.109 -16.863 1.00 73.25 72 ASN A N 1
ATOM 624 C CA . ASN A 1 72 ? 3.589 0.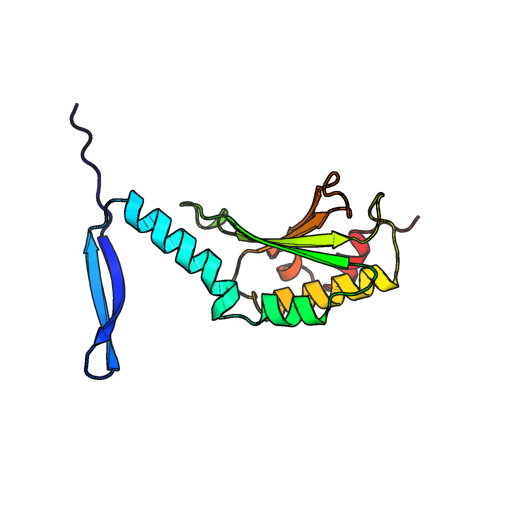364 -17.829 1.00 73.25 72 ASN A CA 1
ATOM 625 C C . ASN A 1 72 ? 3.188 1.540 -18.727 1.00 73.25 72 ASN A C 1
ATOM 627 O O . ASN A 1 72 ? 2.059 1.601 -19.207 1.00 73.25 72 ASN A O 1
ATOM 631 N N . SER A 1 73 ? 4.110 2.469 -18.955 1.00 67.62 73 SER A N 1
ATOM 632 C CA . SER A 1 73 ? 3.916 3.599 -19.864 1.00 67.62 73 SER A CA 1
ATOM 633 C C . SER A 1 73 ? 5.242 3.974 -20.510 1.00 67.62 73 SER A C 1
ATOM 635 O O . SER A 1 73 ? 6.297 3.872 -19.878 1.00 67.62 73 SER A O 1
ATOM 637 N N . ASP A 1 74 ? 5.206 4.441 -21.754 1.00 62.50 74 ASP A N 1
ATOM 638 C CA . ASP A 1 74 ? 6.387 4.980 -22.438 1.00 62.50 74 ASP A CA 1
ATOM 639 C C . ASP A 1 74 ? 6.888 6.277 -21.793 1.00 62.50 74 ASP A C 1
ATOM 641 O O . ASP A 1 74 ? 8.073 6.608 -21.881 1.00 62.50 74 ASP A O 1
ATOM 645 N N . HIS A 1 75 ? 6.010 6.981 -21.077 1.00 67.38 75 HIS A N 1
ATOM 646 C CA . HIS A 1 75 ? 6.384 8.125 -20.264 1.00 67.38 75 HIS A CA 1
ATOM 647 C C . HIS A 1 75 ? 6.846 7.653 -18.887 1.00 67.38 75 HIS A C 1
ATOM 649 O O . HIS A 1 75 ? 6.060 7.139 -18.091 1.00 67.38 75 HIS A O 1
ATOM 655 N N . GLU A 1 76 ? 8.126 7.875 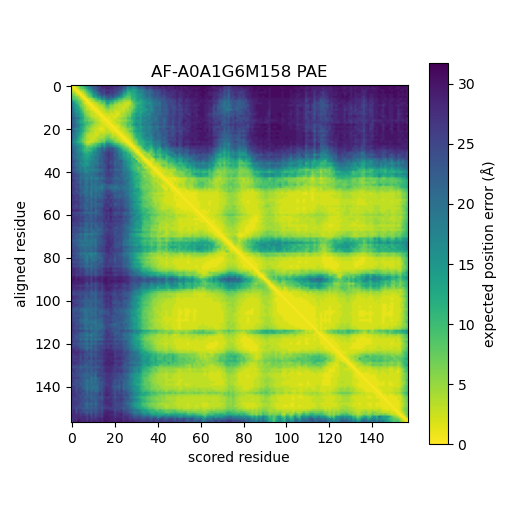-18.587 1.00 62.94 76 GLU A N 1
ATOM 656 C CA . GLU A 1 76 ? 8.756 7.468 -17.325 1.00 62.94 76 GLU A CA 1
ATOM 657 C C . GLU A 1 76 ? 7.983 7.963 -16.090 1.00 62.94 76 GLU A C 1
ATOM 659 O O . GLU A 1 76 ? 7.790 7.200 -15.147 1.00 62.94 76 GLU A O 1
ATOM 664 N N . GLY A 1 77 ? 7.436 9.184 -16.133 1.00 67.88 77 GLY A N 1
ATOM 665 C CA . GLY A 1 77 ? 6.622 9.749 -15.049 1.00 67.88 77 GLY A CA 1
ATOM 666 C C . GLY A 1 77 ? 5.246 9.097 -14.844 1.00 67.88 77 GLY A C 1
ATOM 667 O O . GLY A 1 77 ? 4.621 9.318 -13.810 1.00 67.88 77 GLY A O 1
ATOM 668 N N . LEU A 1 78 ? 4.769 8.292 -15.798 1.00 71.00 78 LEU A N 1
ATOM 669 C CA . LEU A 1 78 ? 3.489 7.578 -15.715 1.00 71.00 78 LEU A CA 1
ATOM 670 C C . LEU A 1 78 ? 3.651 6.108 -15.308 1.00 71.00 78 LEU A C 1
ATOM 672 O O . LEU A 1 78 ? 2.657 5.451 -14.996 1.00 71.00 78 LEU A O 1
ATOM 676 N N . ARG A 1 79 ? 4.886 5.592 -15.276 1.00 80.56 79 ARG A N 1
ATOM 677 C CA . ARG A 1 79 ? 5.176 4.260 -14.742 1.00 80.56 79 ARG A CA 1
ATOM 678 C C . ARG A 1 79 ? 4.990 4.281 -13.238 1.00 80.56 79 ARG A C 1
ATOM 680 O O . ARG A 1 79 ? 5.646 5.073 -12.563 1.00 80.56 79 ARG A O 1
ATOM 687 N N . LYS A 1 80 ? 4.138 3.408 -12.709 1.00 86.50 80 LYS A N 1
ATOM 688 C CA . LYS A 1 80 ? 3.946 3.288 -11.262 1.00 86.50 80 LYS A CA 1
ATOM 689 C C . LYS A 1 80 ? 3.460 1.910 -10.861 1.00 86.50 80 LYS A C 1
ATOM 691 O O . LYS A 1 80 ? 2.680 1.281 -11.574 1.00 86.50 80 LYS A O 1
ATOM 696 N N . TYR A 1 81 ? 3.904 1.480 -9.692 1.00 89.00 81 TYR A N 1
ATOM 697 C CA . TYR A 1 81 ? 3.297 0.363 -8.987 1.00 89.00 81 TYR A CA 1
ATOM 698 C C . TYR A 1 81 ? 2.039 0.819 -8.262 1.00 89.00 81 TYR A C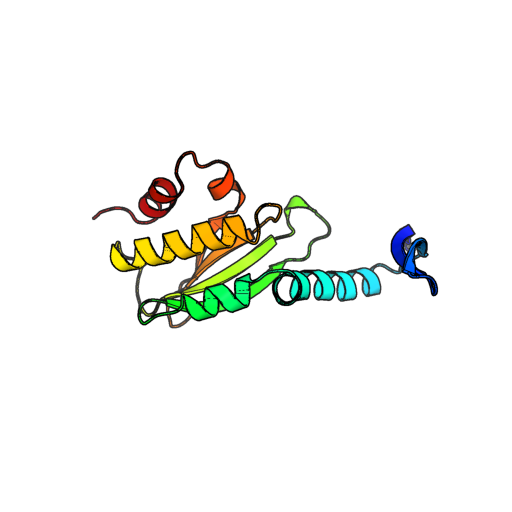 1
ATOM 700 O O . TYR A 1 81 ? 1.966 1.951 -7.789 1.00 89.00 81 TYR A O 1
ATOM 708 N N . ILE A 1 82 ? 1.054 -0.060 -8.184 1.00 90.12 82 ILE A N 1
ATOM 709 C CA . ILE A 1 82 ? -0.206 0.194 -7.500 1.00 90.12 82 ILE A CA 1
ATOM 710 C C . ILE A 1 82 ? -0.401 -0.930 -6.496 1.00 90.12 82 ILE A C 1
ATOM 712 O O . ILE A 1 82 ? -0.555 -2.087 -6.883 1.00 90.12 82 ILE A O 1
ATOM 716 N N . VAL A 1 83 ? -0.380 -0.580 -5.215 1.00 92.25 83 VAL A N 1
ATOM 717 C CA . VAL A 1 83 ? -0.723 -1.492 -4.125 1.00 92.25 83 VAL A CA 1
ATOM 718 C C . VAL A 1 83 ? -2.165 -1.215 -3.740 1.00 92.25 83 VAL A C 1
ATOM 720 O O . VAL A 1 83 ? -2.480 -0.105 -3.318 1.00 92.25 83 VAL A O 1
ATOM 723 N N . ILE A 1 84 ? -3.037 -2.207 -3.903 1.00 92.06 84 ILE A N 1
ATOM 724 C CA . ILE A 1 84 ? -4.465 -2.074 -3.621 1.00 92.06 84 ILE A CA 1
ATOM 725 C C . ILE A 1 84 ? -4.785 -2.822 -2.331 1.00 92.06 84 ILE A C 1
ATOM 727 O O . ILE A 1 84 ? -4.708 -4.052 -2.279 1.00 92.06 84 ILE A O 1
ATOM 731 N N . LEU A 1 85 ? -5.184 -2.080 -1.300 1.00 92.62 85 LEU A N 1
ATOM 732 C CA . LEU A 1 85 ? -5.603 -2.631 -0.013 1.00 92.62 85 LEU A CA 1
ATOM 733 C C . LEU A 1 85 ? -7.130 -2.616 0.077 1.00 92.62 85 LEU A C 1
ATOM 735 O O . LEU A 1 85 ? -7.760 -1.566 -0.062 1.00 92.62 85 LEU A O 1
ATOM 739 N N . ALA A 1 86 ? -7.725 -3.784 0.311 1.00 90.62 86 ALA A N 1
ATOM 740 C CA . ALA A 1 86 ? -9.139 -3.915 0.628 1.00 90.62 86 ALA A CA 1
ATOM 741 C C . ALA A 1 86 ? -9.337 -3.793 2.135 1.00 90.62 86 ALA A C 1
ATOM 743 O O . ALA A 1 86 ? -8.816 -4.590 2.912 1.00 90.62 86 ALA A O 1
ATOM 744 N N . LEU A 1 87 ? -10.120 -2.810 2.546 1.00 87.69 87 LEU A N 1
ATOM 745 C CA . LEU A 1 87 ? -10.551 -2.675 3.922 1.00 87.69 87 LEU A CA 1
ATOM 746 C C . LEU A 1 87 ? -11.706 -3.630 4.177 1.00 87.69 87 LEU A C 1
ATOM 748 O O . LEU A 1 87 ? -12.635 -3.727 3.376 1.00 87.69 87 LEU A O 1
ATOM 752 N N . ASN A 1 88 ? -11.709 -4.253 5.347 1.00 82.31 88 ASN A N 1
ATOM 753 C CA . ASN A 1 88 ? -12.816 -5.078 5.822 1.00 82.31 88 ASN A CA 1
ATOM 754 C C . ASN A 1 88 ? -13.957 -4.215 6.394 1.00 82.31 88 ASN A C 1
ATOM 756 O O . ASN A 1 88 ? -14.567 -4.554 7.403 1.00 82.31 88 ASN A O 1
ATOM 760 N N . SER A 1 89 ? -14.240 -3.092 5.733 1.00 76.81 89 SER A N 1
ATOM 761 C CA . SER A 1 89 ? -15.383 -2.217 5.973 1.00 76.81 89 SER A CA 1
ATOM 762 C C . SER A 1 89 ? -16.172 -2.078 4.674 1.00 76.81 89 SER A C 1
ATOM 764 O O . SER A 1 89 ? -15.593 -2.041 3.585 1.00 76.81 89 SER A O 1
ATOM 766 N N . ASP A 1 90 ? -17.496 -2.007 4.792 1.00 69.00 90 ASP A N 1
ATOM 767 C CA . ASP A 1 90 ? -18.404 -1.802 3.661 1.00 69.00 90 ASP A CA 1
ATOM 768 C C . ASP A 1 90 ? -18.573 -0.305 3.312 1.00 69.00 90 ASP A C 1
ATOM 770 O O . ASP A 1 90 ? -19.086 0.021 2.239 1.00 69.00 90 ASP A O 1
ATOM 774 N N . GLY A 1 91 ? -18.129 0.601 4.199 1.00 66.38 91 GLY A N 1
ATOM 775 C CA . GLY A 1 91 ? -18.407 2.043 4.167 1.00 66.38 91 GLY A CA 1
ATOM 776 C C . GLY A 1 91 ? -17.224 2.959 3.818 1.00 66.38 91 GLY A C 1
ATOM 777 O O . GLY A 1 91 ? -16.251 2.553 3.183 1.00 66.38 91 GLY A O 1
ATOM 778 N N . ILE A 1 92 ? -17.353 4.232 4.218 1.00 65.12 92 ILE A N 1
ATOM 779 C CA . ILE A 1 92 ? -16.349 5.296 4.039 1.00 65.12 92 ILE A CA 1
ATOM 780 C C . ILE A 1 92 ? -15.132 5.009 4.934 1.00 65.12 92 ILE A C 1
ATOM 782 O O . ILE A 1 92 ? -15.248 4.374 5.980 1.00 65.12 92 ILE A O 1
ATOM 786 N N . PHE A 1 93 ? -13.956 5.468 4.507 1.00 70.19 93 PHE A N 1
ATOM 787 C CA . PHE A 1 93 ? -12.699 5.419 5.252 1.00 70.19 93 PHE A CA 1
ATOM 788 C C . PHE A 1 93 ? -12.791 6.237 6.553 1.00 70.19 93 PHE A C 1
ATOM 790 O O . PHE A 1 93 ? -12.418 7.406 6.590 1.00 70.19 93 PHE A O 1
ATOM 797 N N . GLU A 1 94 ? -13.352 5.647 7.607 1.00 70.12 94 GLU A N 1
ATOM 798 C CA . GLU A 1 94 ? -13.520 6.301 8.906 1.00 70.12 94 GLU A CA 1
ATOM 799 C C . GLU A 1 94 ? -12.195 6.408 9.670 1.00 70.12 94 GLU A C 1
ATOM 801 O O . GLU A 1 94 ? -11.310 5.555 9.556 1.00 70.12 94 GLU A O 1
ATOM 806 N N . ASN A 1 95 ? -12.077 7.457 10.488 1.00 74.25 95 ASN A N 1
ATOM 807 C CA . ASN A 1 95 ? -10.947 7.646 11.387 1.00 74.25 95 ASN A CA 1
ATOM 808 C C . ASN A 1 95 ? -10.949 6.566 12.483 1.00 74.25 95 ASN A C 1
ATOM 810 O O . ASN A 1 95 ? -11.647 6.670 13.491 1.00 74.25 95 ASN A O 1
ATOM 814 N N . ASN A 1 96 ? -10.163 5.515 12.262 1.00 82.19 96 ASN A N 1
ATOM 815 C CA . ASN A 1 96 ? -10.013 4.378 13.158 1.00 82.19 96 ASN A CA 1
ATOM 816 C C . ASN A 1 96 ? -8.530 4.260 13.560 1.00 82.19 96 ASN A C 1
ATOM 818 O O . ASN A 1 96 ? -7.715 3.874 12.719 1.00 82.19 96 ASN A O 1
ATOM 822 N N . PRO A 1 97 ? -8.150 4.584 14.814 1.00 86.62 97 PRO A N 1
ATOM 823 C CA . PRO A 1 97 ? -6.738 4.664 15.194 1.00 86.62 97 PRO A CA 1
ATOM 824 C C . PRO A 1 97 ? -5.941 3.360 14.983 1.00 86.62 97 PRO A C 1
ATOM 826 O O . PRO A 1 97 ? -4.876 3.440 14.371 1.00 86.62 97 PRO A O 1
ATOM 829 N N . PRO A 1 98 ? -6.437 2.163 15.372 1.00 88.38 98 PRO A N 1
ATOM 830 C CA . PRO A 1 98 ? -5.792 0.897 15.005 1.00 88.38 98 PRO A CA 1
ATOM 831 C C . PRO A 1 98 ? -5.547 0.720 13.502 1.00 88.38 98 PRO A C 1
ATOM 833 O O . PRO A 1 98 ? -4.503 0.222 13.092 1.00 88.38 98 PRO A O 1
ATOM 836 N N . PHE A 1 99 ? -6.498 1.133 12.665 1.00 86.44 99 PHE A N 1
ATOM 837 C CA . PHE A 1 99 ? -6.360 1.016 11.216 1.00 86.44 99 PHE A CA 1
ATOM 838 C C . PHE A 1 99 ? -5.342 2.014 10.645 1.00 86.44 99 PHE A C 1
ATOM 840 O O . PHE A 1 99 ? -4.546 1.663 9.777 1.00 86.44 99 PHE A O 1
ATOM 847 N N . ILE A 1 100 ? -5.320 3.240 11.168 1.00 89.50 100 ILE A N 1
ATOM 848 C CA . ILE A 1 100 ? -4.316 4.253 10.818 1.00 89.50 100 ILE A CA 1
ATOM 849 C C . ILE A 1 100 ? -2.908 3.751 11.157 1.00 89.50 100 ILE A C 1
ATOM 851 O O . ILE A 1 100 ? -1.986 3.932 10.364 1.00 89.50 100 ILE A O 1
ATOM 855 N N . GLU A 1 101 ? -2.736 3.078 12.297 1.00 91.81 101 GLU A N 1
ATOM 856 C CA . GLU A 1 101 ? -1.455 2.478 12.680 1.00 91.81 101 GLU A CA 1
ATOM 857 C C . GLU A 1 101 ? -1.018 1.371 11.705 1.00 91.81 101 GLU A C 1
ATOM 859 O O . GLU A 1 101 ? 0.154 1.296 11.325 1.00 91.81 101 GLU A O 1
ATOM 864 N N . ASP A 1 102 ? -1.950 0.532 11.250 1.00 92.38 102 ASP A N 1
ATOM 865 C CA . ASP A 1 102 ? -1.663 -0.492 10.243 1.00 92.38 102 ASP A CA 1
ATOM 866 C C . ASP A 1 102 ? -1.248 0.130 8.903 1.00 92.38 102 ASP A C 1
ATOM 868 O O . ASP A 1 102 ? -0.245 -0.268 8.306 1.00 92.38 102 ASP A O 1
ATOM 872 N N . LEU A 1 103 ? -1.970 1.157 8.448 1.00 92.69 103 LEU A N 1
ATOM 873 C CA . LEU A 1 103 ? -1.633 1.879 7.223 1.00 92.69 103 LEU A CA 1
ATOM 874 C C . LEU A 1 103 ? -0.296 2.617 7.324 1.00 92.69 103 LEU A C 1
ATOM 876 O O . LEU A 1 103 ? 0.437 2.692 6.335 1.00 92.69 103 LEU A O 1
ATOM 880 N N . LEU A 1 104 ? 0.059 3.123 8.506 1.00 94.88 104 LEU A N 1
ATOM 881 C CA . LEU A 1 104 ? 1.376 3.695 8.764 1.00 94.88 104 LEU A CA 1
ATOM 882 C C . LEU A 1 104 ? 2.476 2.643 8.577 1.00 94.88 104 LEU A C 1
ATOM 884 O O . LEU A 1 104 ? 3.442 2.897 7.855 1.00 94.88 104 LEU A O 1
ATOM 888 N N . LYS A 1 105 ? 2.311 1.446 9.155 1.00 95.69 105 LYS A N 1
ATOM 889 C CA . LYS A 1 105 ? 3.264 0.332 8.994 1.00 95.69 105 LYS A CA 1
ATOM 890 C C . LYS A 1 105 ? 3.419 -0.071 7.530 1.00 95.69 105 LYS A C 1
ATOM 892 O O . LYS A 1 105 ? 4.547 -0.221 7.060 1.00 95.69 105 LYS A O 1
ATOM 897 N N . VAL A 1 106 ? 2.310 -0.177 6.794 1.00 95.25 106 VAL A N 1
ATOM 898 C CA . VAL A 1 106 ? 2.335 -0.459 5.351 1.00 95.25 106 VAL A CA 1
ATOM 899 C C . VAL A 1 106 ? 3.072 0.642 4.588 1.00 95.25 106 VAL A C 1
ATOM 901 O O . VAL A 1 106 ? 3.930 0.343 3.762 1.00 95.25 106 VAL A O 1
ATOM 904 N N . THR A 1 107 ? 2.791 1.912 4.883 1.00 95.31 107 THR A N 1
ATOM 905 C CA . THR A 1 107 ? 3.416 3.059 4.204 1.00 95.31 107 THR A CA 1
ATOM 906 C C . THR A 1 107 ? 4.929 3.086 4.418 1.00 95.31 107 THR A C 1
ATOM 908 O O . THR A 1 107 ? 5.683 3.263 3.460 1.00 95.31 107 THR A O 1
ATOM 911 N N . ILE A 1 108 ? 5.381 2.867 5.656 1.00 95.31 108 ILE A N 1
ATOM 912 C CA . ILE A 1 108 ? 6.808 2.794 5.996 1.00 95.31 108 ILE A CA 1
ATOM 913 C C . ILE A 1 108 ? 7.468 1.627 5.258 1.00 95.31 108 ILE A C 1
ATOM 915 O O . ILE A 1 108 ? 8.480 1.826 4.591 1.00 95.31 108 ILE A O 1
ATOM 919 N N . MET A 1 109 ? 6.868 0.437 5.303 1.00 95.31 109 MET A N 1
ATOM 920 C CA . MET A 1 109 ? 7.405 -0.742 4.623 1.00 95.31 109 MET A CA 1
ATOM 921 C C . MET A 1 109 ? 7.499 -0.545 3.106 1.00 95.31 109 MET A C 1
ATOM 923 O O . MET A 1 109 ? 8.532 -0.845 2.512 1.00 95.31 109 MET A O 1
ATOM 927 N N . LEU A 1 110 ? 6.461 0.006 2.472 1.00 94.38 110 LEU A N 1
ATOM 928 C CA . LEU A 1 110 ? 6.483 0.272 1.034 1.00 94.38 110 LEU A CA 1
ATOM 929 C C . LEU A 1 110 ? 7.546 1.306 0.673 1.00 94.38 110 LEU A C 1
ATOM 931 O O . LEU A 1 110 ? 8.220 1.150 -0.341 1.00 94.38 110 LEU A O 1
ATOM 935 N N . LYS A 1 111 ? 7.744 2.331 1.506 1.00 93.44 111 LYS A N 1
ATOM 936 C CA . LYS A 1 111 ? 8.842 3.283 1.324 1.00 93.44 111 LYS A CA 1
ATOM 937 C C . LYS A 1 111 ? 10.205 2.587 1.394 1.00 93.44 111 LYS A C 1
ATOM 939 O O . LYS A 1 111 ? 11.050 2.875 0.557 1.00 93.44 111 LYS A O 1
ATOM 944 N N . GLU A 1 112 ? 10.419 1.682 2.346 1.00 92.56 112 GLU A N 1
ATOM 945 C CA . GLU A 1 112 ? 11.677 0.931 2.484 1.00 92.56 112 GLU A CA 1
ATOM 946 C C . GLU A 1 112 ? 11.948 0.023 1.275 1.00 92.56 112 GLU A C 1
ATOM 948 O O . GLU A 1 112 ? 13.037 0.051 0.706 1.00 92.56 112 GLU A O 1
ATOM 953 N N . GLU A 1 113 ? 10.958 -0.769 0.858 1.00 91.56 113 GLU A N 1
ATOM 954 C CA . GLU A 1 113 ? 11.118 -1.757 -0.217 1.00 91.56 113 GLU A CA 1
ATOM 955 C C . GLU A 1 113 ? 11.121 -1.123 -1.620 1.00 91.56 113 GLU A C 1
ATOM 957 O O . GLU A 1 113 ? 11.747 -1.639 -2.550 1.00 91.56 113 GLU A O 1
ATOM 962 N N . LEU A 1 114 ? 10.413 -0.002 -1.796 1.00 89.88 114 LEU A N 1
ATOM 963 C CA . LEU A 1 114 ? 10.205 0.663 -3.086 1.00 89.88 114 LEU A CA 1
ATOM 964 C C . LEU A 1 114 ? 10.846 2.056 -3.158 1.00 89.88 114 LEU A C 1
ATOM 966 O O . LEU A 1 114 ? 10.450 2.846 -4.012 1.00 89.88 114 LEU A O 1
ATOM 970 N N . ASP A 1 115 ? 11.843 2.360 -2.323 1.00 80.06 115 ASP A N 1
ATOM 971 C CA . ASP A 1 115 ? 12.415 3.706 -2.124 1.00 80.06 115 ASP A CA 1
ATOM 972 C C . ASP A 1 115 ? 12.667 4.485 -3.431 1.00 80.06 115 ASP A C 1
ATOM 974 O O . ASP A 1 115 ? 12.229 5.620 -3.604 1.00 80.06 115 ASP A O 1
ATOM 978 N N . ASN A 1 116 ? 13.262 3.850 -4.442 1.00 80.69 116 ASN A N 1
ATOM 979 C CA . ASN A 1 116 ? 13.569 4.490 -5.730 1.00 80.69 116 ASN A CA 1
ATOM 980 C C . ASN A 1 116 ? 12.496 4.306 -6.814 1.00 80.69 116 ASN A C 1
ATOM 982 O O . ASN A 1 116 ? 12.736 4.591 -7.988 1.00 80.69 116 ASN A O 1
ATOM 986 N N . LYS A 1 117 ? 11.318 3.796 -6.460 1.00 86.19 117 LYS A N 1
ATOM 987 C CA . LYS A 1 117 ? 10.222 3.531 -7.394 1.00 86.19 117 LYS A CA 1
ATOM 988 C C . LYS A 1 117 ? 9.106 4.552 -7.2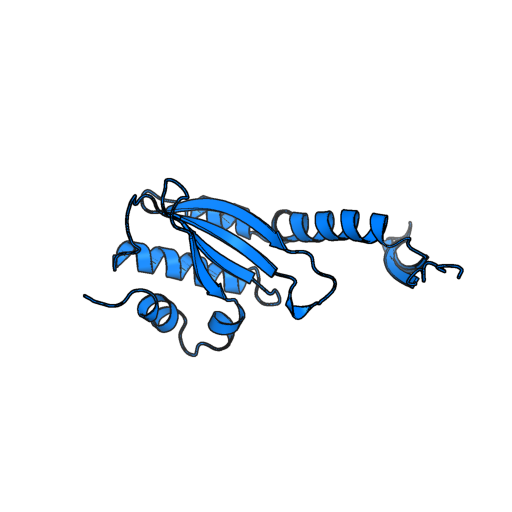30 1.00 86.19 117 LYS A C 1
ATOM 990 O O . LYS A 1 117 ? 8.942 5.184 -6.187 1.00 86.19 117 LYS A O 1
ATOM 995 N N . ASN A 1 118 ? 8.357 4.722 -8.311 1.00 89.69 118 ASN A N 1
ATOM 996 C CA . ASN A 1 118 ? 7.089 5.427 -8.291 1.00 89.69 118 ASN A CA 1
ATOM 997 C C . ASN A 1 118 ? 6.001 4.416 -7.924 1.00 89.69 118 ASN A C 1
ATOM 999 O O . ASN A 1 118 ? 5.879 3.377 -8.584 1.00 89.69 118 ASN A O 1
ATOM 1003 N N . PHE A 1 119 ? 5.245 4.691 -6.871 1.00 91.69 119 PHE A N 1
ATOM 1004 C CA . PHE A 1 119 ? 4.150 3.832 -6.443 1.00 91.69 119 PHE A CA 1
ATOM 1005 C C . PHE A 1 119 ? 2.994 4.649 -5.876 1.00 91.69 119 PHE A C 1
ATOM 1007 O O . PHE A 1 119 ? 3.168 5.790 -5.450 1.00 91.69 119 PH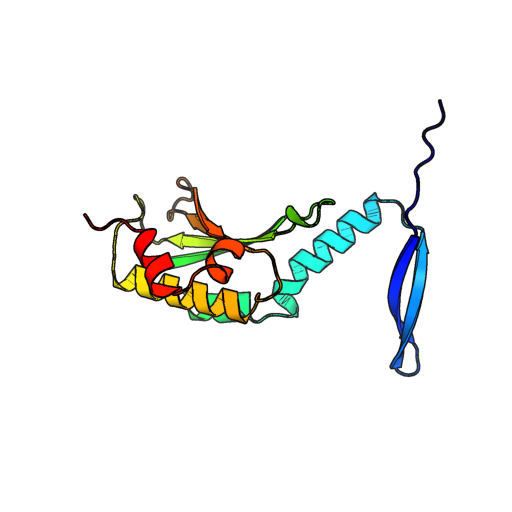E A O 1
ATOM 1014 N N . VAL A 1 120 ? 1.808 4.055 -5.875 1.00 93.44 120 VAL A N 1
ATOM 1015 C CA . VAL A 1 120 ? 0.631 4.570 -5.179 1.00 93.44 120 VAL A CA 1
ATOM 1016 C C . VAL A 1 120 ? 0.024 3.471 -4.320 1.00 93.44 120 VAL A C 1
ATOM 1018 O O . VAL A 1 120 ? 0.116 2.285 -4.648 1.00 93.44 120 VAL A O 1
ATOM 1021 N N . ILE A 1 121 ? -0.574 3.891 -3.216 1.00 94.19 121 ILE A N 1
ATOM 1022 C CA . ILE A 1 121 ? -1.390 3.059 -2.347 1.00 94.19 121 ILE A CA 1
ATOM 1023 C C . ILE A 1 121 ? -2.834 3.457 -2.616 1.00 94.19 121 ILE A C 1
ATOM 1025 O O . ILE A 1 121 ? -3.226 4.600 -2.360 1.00 94.19 121 ILE A O 1
ATOM 1029 N N . ASP A 1 122 ? -3.604 2.510 -3.130 1.00 92.50 122 ASP A N 1
ATOM 1030 C CA . ASP A 1 122 ? -5.023 2.679 -3.387 1.00 92.50 122 ASP A CA 1
ATOM 1031 C C . ASP A 1 122 ? -5.811 1.884 -2.342 1.00 92.50 122 ASP A C 1
ATOM 1033 O O . ASP A 1 122 ? -5.490 0.737 -2.017 1.00 92.50 122 ASP A O 1
ATOM 1037 N N . LEU A 1 123 ? -6.848 2.511 -1.796 1.00 91.19 123 LEU A N 1
ATOM 1038 C CA . LEU A 1 123 ? -7.732 1.898 -0.815 1.00 91.19 123 LEU A CA 1
ATOM 1039 C C . LEU A 1 123 ? -9.065 1.572 -1.466 1.00 91.19 123 LEU A C 1
ATOM 1041 O O . LEU A 1 123 ? -9.603 2.346 -2.264 1.00 91.19 123 LEU A O 1
ATOM 1045 N N . THR A 1 124 ? -9.627 0.432 -1.087 1.00 89.81 124 THR A N 1
ATOM 1046 C CA . THR A 1 124 ? -10.947 0.019 -1.542 1.00 89.81 124 THR A CA 1
ATOM 1047 C C . THR A 1 124 ? -11.745 -0.609 -0.415 1.00 89.81 124 THR A C 1
ATOM 1049 O O . THR A 1 124 ? -11.175 -1.229 0.478 1.00 89.81 124 THR A O 1
ATOM 1052 N N . ASN A 1 125 ? -13.065 -0.443 -0.427 1.00 86.25 125 ASN A N 1
ATOM 1053 C CA . ASN A 1 125 ? -13.921 -1.176 0.504 1.00 86.25 125 ASN A CA 1
ATOM 1054 C C . ASN A 1 125 ? -13.958 -2.671 0.136 1.00 86.25 125 ASN A C 1
ATOM 1056 O O . ASN A 1 125 ? -13.539 -3.075 -0.955 1.00 86.25 125 ASN A O 1
ATOM 1060 N N . LYS A 1 126 ? -14.494 -3.504 1.030 1.00 80.38 126 LYS A N 1
ATOM 1061 C CA . LYS A 1 126 ? -14.504 -4.967 0.869 1.00 80.38 126 LYS A CA 1
ATOM 1062 C C . LYS A 1 126 ? -15.136 -5.432 -0.447 1.00 80.38 126 LYS A C 1
ATOM 1064 O O . LYS A 1 126 ? -14.667 -6.385 -1.066 1.00 80.38 126 LYS A O 1
ATOM 1069 N N . THR A 1 127 ? -16.195 -4.754 -0.886 1.00 79.56 127 THR A N 1
ATOM 1070 C CA . THR A 1 127 ? -16.926 -5.074 -2.121 1.00 79.56 127 THR A CA 1
ATOM 1071 C C . THR A 1 127 ? -16.231 -4.566 -3.384 1.00 79.56 127 THR A C 1
ATOM 1073 O O . THR A 1 127 ? -16.580 -4.983 -4.487 1.00 79.56 127 THR A O 1
ATOM 1076 N N . GLY A 1 128 ? -15.243 -3.678 -3.255 1.00 78.56 128 GLY A N 1
ATOM 1077 C CA . GLY A 1 128 ? -14.547 -3.074 -4.382 1.00 78.56 128 GLY A CA 1
ATOM 1078 C C . GLY A 1 128 ? -15.290 -1.924 -5.063 1.00 78.56 128 GLY A C 1
ATOM 1079 O O . GLY A 1 128 ? -14.836 -1.471 -6.110 1.00 78.56 128 GLY A O 1
ATOM 1080 N N . THR A 1 129 ? -16.425 -1.477 -4.520 1.00 80.19 129 THR A N 1
ATOM 1081 C CA . THR A 1 129 ? -17.267 -0.427 -5.118 1.00 80.19 129 THR A CA 1
ATOM 1082 C C . THR A 1 129 ? -16.751 0.979 -4.842 1.00 80.19 129 THR A C 1
ATOM 1084 O O . THR A 1 129 ? -17.020 1.891 -5.618 1.00 80.19 129 THR A O 1
ATOM 1087 N N . LEU A 1 130 ? -16.028 1.165 -3.736 1.00 78.31 130 LEU A N 1
ATOM 1088 C CA . LEU A 1 130 ? -15.332 2.405 -3.412 1.00 78.31 130 LEU A CA 1
ATOM 1089 C C . LEU A 1 130 ? -13.848 2.206 -3.673 1.00 78.31 130 LEU A C 1
ATOM 1091 O O . LEU A 1 130 ? -13.266 1.243 -3.180 1.00 78.31 130 LEU A O 1
ATOM 1095 N N . TYR A 1 131 ? -13.250 3.107 -4.444 1.00 83.19 131 TYR A N 1
ATOM 1096 C CA . TYR A 1 131 ? -11.832 3.093 -4.776 1.00 83.19 131 TYR A CA 1
AT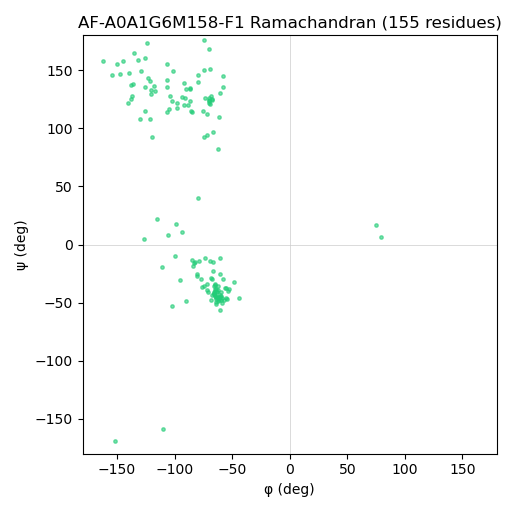OM 1097 C C . TYR A 1 131 ? -11.289 4.510 -4.682 1.00 83.19 131 TYR A C 1
ATOM 1099 O O . TYR A 1 131 ? -11.845 5.423 -5.293 1.00 83.19 131 TYR A O 1
ATOM 1107 N N . THR A 1 132 ? -10.212 4.698 -3.930 1.00 86.25 132 THR A N 1
ATOM 1108 C CA . THR A 1 132 ? -9.523 5.985 -3.863 1.00 86.25 132 THR A CA 1
ATOM 1109 C C . THR A 1 132 ? -8.028 5.775 -3.940 1.00 86.25 132 THR A C 1
ATOM 1111 O O . THR A 1 132 ? -7.481 4.905 -3.262 1.00 86.25 132 THR A O 1
ATOM 1114 N N . THR A 1 133 ? -7.359 6.630 -4.707 1.00 87.81 133 THR A N 1
ATOM 1115 C CA . THR A 1 133 ? -5.929 6.823 -4.504 1.00 87.81 133 THR A CA 1
ATOM 1116 C C . THR A 1 133 ? -5.729 7.559 -3.198 1.00 87.81 133 THR A C 1
ATOM 1118 O O . THR A 1 133 ? -6.298 8.631 -2.992 1.00 87.81 133 THR A O 1
ATOM 1121 N N . TRP A 1 134 ? -4.982 6.935 -2.294 1.00 91.88 134 TRP A N 1
ATOM 1122 C CA . TRP A 1 134 ? -4.829 7.408 -0.927 1.00 91.88 134 TRP A CA 1
ATOM 1123 C C . TRP A 1 134 ? -3.496 8.122 -0.722 1.00 91.88 134 TRP A C 1
ATOM 1125 O O . TRP A 1 134 ? -3.497 9.279 -0.307 1.00 91.88 134 TRP A O 1
ATOM 1135 N N . LEU A 1 135 ? -2.375 7.481 -1.074 1.00 93.38 135 LEU A N 1
ATOM 1136 C CA . LEU A 1 135 ? -1.040 8.082 -0.981 1.00 93.38 135 LEU A CA 1
ATOM 1137 C C . LEU A 1 135 ? -0.179 7.756 -2.198 1.00 93.38 135 LEU A C 1
ATOM 1139 O O . LEU A 1 135 ? -0.110 6.607 -2.633 1.00 93.38 135 LEU A O 1
ATOM 1143 N N . ALA A 1 136 ? 0.541 8.755 -2.705 1.00 93.12 136 ALA A N 1
ATOM 1144 C CA . ALA A 1 136 ? 1.571 8.572 -3.718 1.00 93.12 136 ALA A CA 1
ATOM 1145 C C . ALA A 1 136 ? 2.984 8.597 -3.119 1.00 93.12 136 ALA A C 1
ATOM 1147 O O . ALA A 1 136 ? 3.284 9.340 -2.185 1.00 93.12 136 ALA A O 1
ATOM 1148 N N . SER A 1 137 ? 3.908 7.857 -3.734 1.00 93.56 137 SER A N 1
ATOM 1149 C CA . SER A 1 137 ? 5.317 7.800 -3.328 1.00 93.56 137 SER A CA 1
ATOM 1150 C C . SER A 1 137 ? 5.998 9.165 -3.326 1.00 93.56 137 SER A C 1
ATOM 1152 O O . SER A 1 137 ? 6.929 9.382 -2.562 1.00 93.56 137 SER A O 1
ATOM 1154 N N . LYS A 1 138 ? 5.553 10.091 -4.187 1.00 92.50 138 LYS A N 1
ATOM 1155 C CA . LYS A 1 138 ? 6.055 11.469 -4.204 1.00 92.50 138 LYS A CA 1
ATOM 1156 C C . LYS A 1 138 ? 5.723 12.192 -2.895 1.00 92.50 138 LYS A C 1
ATOM 1158 O O . LYS A 1 138 ? 6.614 12.764 -2.283 1.00 92.50 138 LYS A O 1
ATOM 1163 N N . GLU A 1 139 ? 4.480 12.083 -2.439 1.00 93.38 139 GLU A N 1
ATOM 1164 C CA . GLU A 1 139 ? 4.012 12.702 -1.194 1.00 93.38 139 GLU A CA 1
ATOM 1165 C C . GLU A 1 139 ? 4.719 12.084 0.018 1.00 93.38 139 GLU A C 1
ATOM 1167 O O . GLU A 1 139 ? 5.180 12.798 0.898 1.00 93.38 139 GLU A O 1
ATOM 1172 N N . ILE A 1 140 ? 4.905 10.760 0.016 1.00 93.69 140 ILE A N 1
ATOM 1173 C CA . ILE A 1 140 ? 5.638 10.037 1.069 1.00 93.69 140 ILE A CA 1
ATOM 1174 C C . ILE A 1 140 ? 7.111 10.480 1.149 1.00 93.69 140 ILE A C 1
ATOM 1176 O O . ILE A 1 140 ? 7.686 10.519 2.236 1.00 93.69 140 ILE A O 1
ATOM 1180 N N . LYS A 1 141 ? 7.740 10.799 0.010 1.00 90.75 141 LYS A N 1
ATOM 1181 C CA . LYS A 1 141 ? 9.136 11.272 -0.056 1.00 90.75 141 LYS A CA 1
ATOM 1182 C C . LYS A 1 141 ? 9.292 12.725 0.374 1.00 90.75 141 LYS A C 1
ATOM 1184 O O . LYS A 1 141 ? 10.312 13.070 0.958 1.00 90.75 141 LYS A O 1
ATOM 1189 N N . GLU A 1 142 ? 8.314 13.559 0.042 1.00 92.56 142 GLU A N 1
ATOM 1190 C CA . GLU A 1 142 ? 8.309 14.989 0.359 1.00 92.56 142 GLU A CA 1
ATOM 1191 C C . GLU A 1 142 ? 7.825 15.268 1.792 1.00 92.56 142 GLU A C 1
ATOM 1193 O O . GLU A 1 142 ? 8.051 16.358 2.315 1.00 92.56 142 GLU A O 1
ATOM 1198 N N . ALA A 1 143 ? 7.191 14.294 2.450 1.00 91.56 143 ALA A N 1
ATOM 1199 C CA . ALA A 1 143 ? 6.714 14.436 3.816 1.00 91.56 143 ALA A CA 1
ATOM 1200 C C . ALA A 1 143 ? 7.859 14.525 4.835 1.00 91.56 143 ALA A C 1
ATOM 1202 O O . ALA A 1 143 ? 8.713 13.642 4.930 1.00 91.56 143 ALA A O 1
ATOM 1203 N N . ASN A 1 144 ? 7.804 15.561 5.676 1.00 92.00 144 ASN A N 1
ATOM 1204 C CA . ASN A 1 144 ? 8.688 15.702 6.837 1.00 92.00 144 ASN A CA 1
ATOM 1205 C C . ASN A 1 144 ? 8.443 14.595 7.875 1.00 92.00 144 ASN A C 1
ATOM 1207 O O . ASN A 1 144 ? 9.378 14.138 8.530 1.00 92.00 144 ASN A O 1
ATOM 1211 N N . ASN A 1 145 ? 7.183 14.174 8.018 1.00 94.19 145 ASN A N 1
ATOM 1212 C CA . ASN A 1 145 ? 6.751 13.116 8.918 1.00 94.19 145 ASN A CA 1
ATOM 1213 C C . ASN A 1 145 ? 5.667 12.265 8.236 1.00 94.19 145 ASN A C 1
ATOM 1215 O O . ASN A 1 145 ? 4.625 12.776 7.828 1.00 94.19 145 ASN A O 1
ATOM 1219 N N . ILE A 1 146 ? 5.921 10.960 8.108 1.00 92.56 146 ILE A N 1
ATOM 1220 C CA . ILE A 1 146 ? 4.992 10.014 7.471 1.00 92.56 146 ILE A CA 1
ATOM 1221 C C . ILE A 1 146 ? 3.770 9.766 8.360 1.00 92.56 146 ILE A C 1
ATOM 1223 O O . ILE A 1 146 ? 2.673 9.591 7.844 1.00 92.56 146 ILE A O 1
ATOM 1227 N N . GLU A 1 147 ? 3.935 9.766 9.681 1.00 92.25 147 GLU A N 1
ATOM 1228 C CA . GLU A 1 147 ? 2.825 9.572 10.614 1.00 92.25 147 GLU A CA 1
ATOM 1229 C C . GLU A 1 147 ? 1.790 10.692 10.485 1.00 92.25 147 GLU A C 1
ATOM 1231 O O . GLU A 1 147 ? 0.595 10.412 10.377 1.00 92.25 147 GLU A O 1
ATOM 1236 N N . ASP A 1 148 ? 2.251 11.942 10.418 1.00 92.12 148 ASP A N 1
ATOM 1237 C CA . ASP A 1 148 ? 1.378 13.102 10.225 1.00 92.12 148 ASP A CA 1
ATOM 1238 C C . ASP A 1 148 ? 0.687 13.038 8.855 1.00 92.12 148 ASP A C 1
ATOM 1240 O O . ASP A 1 148 ? -0.534 13.164 8.783 1.00 92.12 148 ASP A O 1
ATOM 1244 N N . LEU A 1 149 ? 1.432 12.708 7.787 1.00 93.06 149 LEU A N 1
ATOM 1245 C CA . LEU A 1 149 ? 0.876 12.516 6.441 1.00 93.06 149 LEU A CA 1
ATOM 1246 C C . LEU A 1 149 ? -0.251 11.470 6.422 1.00 93.06 149 LEU A C 1
ATOM 1248 O O . LEU A 1 149 ? -1.290 11.681 5.800 1.00 93.06 149 LEU A O 1
ATOM 1252 N N . VAL A 1 150 ? -0.045 10.323 7.075 1.00 90.94 150 VAL A N 1
ATOM 1253 C CA . VAL A 1 150 ? -1.033 9.237 7.134 1.00 90.94 150 VAL A CA 1
ATOM 1254 C C . VAL A 1 150 ? -2.268 9.685 7.919 1.00 90.94 150 VAL A C 1
ATOM 1256 O O . VAL A 1 150 ? -3.386 9.430 7.474 1.00 90.94 150 VAL A O 1
ATOM 1259 N N . LYS A 1 151 ? -2.087 10.385 9.046 1.00 87.44 151 LYS A N 1
ATOM 1260 C CA . LYS A 1 151 ? -3.185 10.897 9.881 1.00 87.44 151 LYS A CA 1
ATOM 1261 C C . LYS A 1 151 ? -4.012 11.973 9.174 1.00 87.44 151 LYS A C 1
ATOM 1263 O O . LYS A 1 151 ? -5.233 11.917 9.237 1.00 87.44 151 LYS A O 1
ATOM 1268 N N . GLU A 1 152 ? -3.386 12.903 8.453 1.00 87.00 152 GLU A N 1
ATOM 1269 C CA . GLU A 1 152 ? -4.081 13.977 7.719 1.00 87.00 152 GLU A CA 1
ATOM 1270 C C . GLU A 1 152 ? -5.050 13.455 6.647 1.00 87.00 152 GLU A C 1
ATOM 1272 O O . GLU A 1 152 ? -6.030 14.121 6.309 1.00 87.00 152 GLU A O 1
ATOM 1277 N N . ARG A 1 153 ? -4.820 12.243 6.124 1.00 84.31 153 ARG A N 1
ATOM 1278 C CA . ARG A 1 153 ? -5.716 11.604 5.148 1.00 84.31 153 ARG A CA 1
ATOM 1279 C C . ARG A 1 153 ? -7.020 11.076 5.740 1.00 84.31 153 ARG A C 1
ATOM 1281 O O . ARG A 1 153 ? -7.915 10.728 4.972 1.00 84.31 153 ARG A O 1
ATOM 1288 N N . PHE A 1 154 ? -7.131 11.025 7.063 1.00 75.25 154 PHE A N 1
ATOM 1289 C CA . PHE A 1 154 ? -8.339 10.642 7.781 1.00 75.25 154 PHE A CA 1
ATOM 1290 C C . PHE A 1 154 ? -8.759 11.823 8.660 1.00 75.25 154 PHE A C 1
ATOM 1292 O O . PHE A 1 154 ? -8.257 11.956 9.778 1.00 75.25 154 PHE A O 1
ATOM 1299 N N . PRO A 1 155 ? -9.642 12.720 8.180 1.00 56.16 155 PRO A N 1
ATOM 1300 C CA . PRO A 1 155 ? -10.068 13.854 8.984 1.00 56.16 155 PRO A CA 1
ATOM 1301 C C . PRO A 1 155 ? -10.685 13.366 10.298 1.00 56.16 155 PRO A C 1
ATOM 1303 O O . PRO A 1 155 ? -11.459 12.406 10.337 1.00 56.16 155 PRO A O 1
ATOM 1306 N N . VAL A 1 156 ? -10.306 14.027 11.388 1.00 55.09 156 VAL A N 1
ATOM 1307 C CA . VAL A 1 156 ? -10.896 13.806 12.707 1.00 55.09 156 VAL A CA 1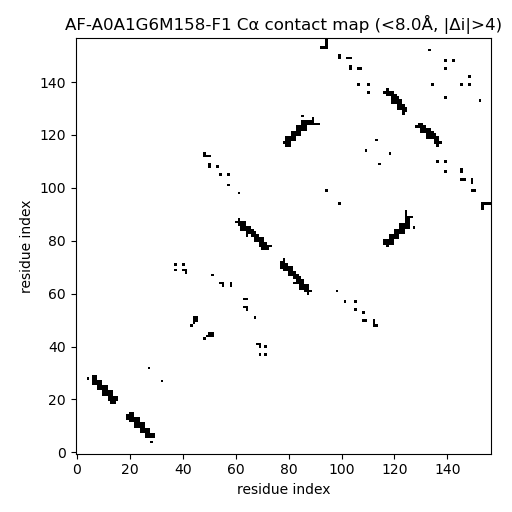
ATOM 1308 C C . VAL A 1 156 ? -12.320 14.360 12.666 1.00 55.09 156 VAL A C 1
ATOM 1310 O O . VAL A 1 156 ? -12.498 15.518 12.287 1.00 55.09 156 VAL A O 1
ATOM 1313 N N . ASN A 1 157 ? -13.311 13.526 12.993 1.00 47.94 157 ASN A N 1
ATOM 1314 C CA . ASN A 1 157 ? -14.685 13.988 13.221 1.00 47.94 157 ASN A CA 1
ATOM 1315 C C . ASN A 1 157 ? -14.744 14.978 14.387 1.00 47.94 157 ASN A C 1
ATOM 1317 O O . ASN A 1 157 ? -14.045 14.726 15.398 1.00 47.94 157 ASN A O 1
#

Secondary structure (DSSP, 8-state):
------PEEEEEEEE-TTS-EEEEEEEE-HHHHHHHHHHHHHHHHHHH-SHHHHHHHH--SSEEEEEEEEE--SSGGG-EEEEEEEES-SS-----HHHHHHHHHHHHHHHHHTTTS-EEEEEEETTS--EEEEEEHHHHHH-S-HHHHHHHTS---

pLDDT: mean 76.88, std 17.4, range [29.45, 95.69]

Foldseek 3Di:
DDPDQPFDWDWDWDADPVRDTDIDTDGDRVVVVQVVVQVCVQCCCVPVFCLVVVQCVLDDLFKDWPDWHWDDDPDQVRTEIETEIETQAPDDPAPDPVVLVSVLVSLVRCCVRQVPGWYWYWYAYNVRPDIDGQDTSVCSVPDPDSSVSSNVSHDDD

Solvent-accessible surface area (backbone atoms only — not comparable to full-atom values): 9329 Å² total; per-residue (Å²): 134,84,83,75,81,81,58,53,76,44,79,43,80,43,66,46,101,82,70,44,85,43,80,45,78,42,78,39,63,66,70,65,49,51,58,53,50,45,51,47,58,58,42,38,51,70,73,75,38,57,56,66,61,54,50,61,73,66,44,55,88,62,33,40,83,70,51,78,50,58,48,77,50,96,49,71,91,63,34,32,37,39,40,32,38,25,29,68,41,89,65,80,87,68,73,42,68,74,59,52,53,51,52,43,54,51,52,53,50,49,46,70,66,38,64,95,50,54,36,35,38,30,42,24,22,60,85,60,84,46,75,42,85,71,49,44,43,67,58,62,68,71,42,93,46,63,65,58,57,57,48,68,75,34,67,81,131

Mean predicted aligned error: 12.14 Å

Radius of gyration: 19.66 Å; Cα contacts (8 Å, |Δi|>4): 211; chains: 1; bounding box: 51×34×63 Å